Protein AF-A0A8S3JZC7-F1 (afdb_monomer_lite)

pLDDT: mean 71.48, std 10.25, range [45.0, 86.81]

Sequence (154 aa):
MACSKAEDLINQLIEATLKLLDFGLNIIDALRVQKLLTVRNQKIGLISDDACLPECSLRFSLNFDLMMFNKLLRNACLRARATLNELRVCRLRYPNAPLVLEPKTKAKFQKLKKKIQDFDDAVRSDKMLARRDLRDFREISIIFSQLEHDLKLL

Organism: NCBI:txid392030

Foldseek 3Di:
DLQVLLLVLLLVLLVLLVVLLVLLVVLLVLLVVLVVLVVVCVVVVVPDPPDPDPVVVVNVVSVVVNVVSLVVLVVSLVVLVVSLVVSVVSCVVPVPDDNDHDPVSVVSLVVSVVSLVVSVCSLVVDPSDDPVSSVSNVSSVVSNVSVVVVVVVD

Secondary structure (DSSP, 8-state):
-HHHHHHHHHHHHHHHHHHHHHHHHHHHHHHHHHHHHHHHHHHTT---TT---HHHHHHHHHHHHHHHHHHHHHHHHHHHHHHHHHHHHHHHH-TT------HHHHHHHHHHHHHHHHHHHHHHH-TTS-TTHHHHHHHHHHHHHHHHHHHHT-

Radius of gyration: 20.03 Å; chains: 1; bounding box: 47×25×58 Å

Structure (mmCIF, N/CA/C/O backbone):
data_AF-A0A8S3JZC7-F1
#
_entry.id   AF-A0A8S3JZC7-F1
#
loop_
_atom_site.group_PDB
_atom_site.id
_atom_site.type_symbol
_atom_site.label_atom_id
_atom_site.label_alt_id
_atom_site.label_comp_id
_atom_site.label_asym_id
_atom_site.label_entity_id
_atom_site.label_seq_id
_atom_site.pdbx_PDB_ins_code
_atom_site.Cartn_x
_atom_site.Cartn_y
_atom_site.Cartn_z
_atom_site.occupancy
_atom_site.B_iso_or_equiv
_atom_site.auth_seq_id
_atom_site.auth_comp_id
_atom_site.auth_asym_id
_atom_site.auth_atom_id
_atom_site.pdbx_PDB_model_num
ATOM 1 N N . MET A 1 1 ? -9.665 -5.586 26.709 1.00 53.94 1 MET A N 1
ATOM 2 C CA . MET A 1 1 ? -8.705 -6.281 25.816 1.00 53.94 1 MET A CA 1
ATOM 3 C C . MET A 1 1 ? -9.064 -6.220 24.324 1.00 53.94 1 MET A C 1
ATOM 5 O O . MET A 1 1 ? -8.148 -6.256 23.520 1.00 53.94 1 MET A O 1
ATOM 9 N N . ALA A 1 2 ? -10.334 -6.074 23.911 1.00 53.88 2 ALA A N 1
ATOM 10 C CA . ALA A 1 2 ? -10.696 -5.965 22.484 1.00 53.88 2 ALA A CA 1
ATOM 11 C C . ALA A 1 2 ? -10.151 -4.703 21.773 1.00 53.88 2 ALA A C 1
ATOM 13 O O . ALA A 1 2 ? -9.792 -4.773 20.602 1.00 53.88 2 ALA A O 1
ATOM 14 N N . CYS A 1 3 ? -10.050 -3.576 22.491 1.00 57.94 3 CYS A N 1
ATOM 15 C CA . CYS A 1 3 ? -9.577 -2.309 21.923 1.00 57.94 3 CYS A CA 1
ATOM 16 C C . CYS A 1 3 ? -8.079 -2.347 21.558 1.00 57.94 3 CYS A C 1
ATOM 18 O O . CYS A 1 3 ? -7.726 -1.963 20.448 1.00 57.94 3 CYS A O 1
ATOM 20 N N . SER A 1 4 ? -7.219 -2.927 22.415 1.00 68.69 4 SER A N 1
ATOM 21 C CA . SER A 1 4 ? -5.778 -3.026 22.115 1.00 68.69 4 SER A CA 1
ATOM 22 C C . SER A 1 4 ? -5.502 -3.952 20.931 1.00 68.69 4 SER A C 1
ATOM 24 O O . SER A 1 4 ? -4.699 -3.615 20.074 1.00 68.69 4 SER A O 1
ATOM 26 N N . LYS A 1 5 ? -6.232 -5.073 20.806 1.00 76.88 5 LYS A N 1
ATOM 27 C CA . LYS A 1 5 ? -6.074 -5.978 19.656 1.00 76.88 5 LYS A CA 1
ATOM 28 C C . LYS A 1 5 ? -6.427 -5.287 18.333 1.00 76.88 5 LYS A C 1
ATOM 30 O O . LYS A 1 5 ? -5.736 -5.477 17.338 1.00 76.88 5 LYS A O 1
ATOM 35 N N . ALA A 1 6 ? -7.512 -4.515 18.296 1.00 71.50 6 ALA A N 1
ATOM 36 C CA . ALA A 1 6 ? -7.915 -3.808 17.084 1.00 71.50 6 ALA A CA 1
ATOM 37 C C . ALA A 1 6 ? -6.927 -2.685 16.718 1.00 71.50 6 ALA A C 1
ATOM 39 O O . ALA A 1 6 ? -6.603 -2.511 15.544 1.00 71.50 6 ALA A O 1
ATOM 40 N N . GLU A 1 7 ? -6.391 -1.982 17.714 1.00 76.56 7 GLU A N 1
ATOM 41 C CA . GLU A 1 7 ? -5.341 -0.981 17.524 1.00 76.56 7 GLU A CA 1
ATOM 42 C C . GLU A 1 7 ? -4.017 -1.584 17.028 1.00 76.56 7 GLU A C 1
ATOM 44 O O . GLU A 1 7 ? -3.412 -1.059 16.089 1.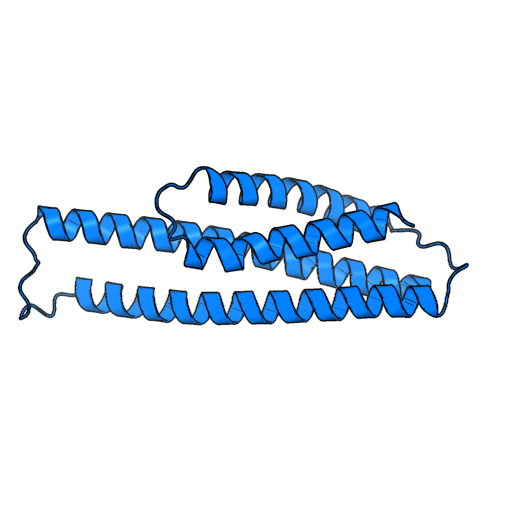00 76.56 7 GLU A O 1
ATOM 49 N N . ASP A 1 8 ? -3.610 -2.732 17.570 1.00 80.31 8 ASP A N 1
ATOM 50 C CA . ASP A 1 8 ? -2.439 -3.478 17.103 1.00 80.31 8 ASP A CA 1
ATOM 51 C C . ASP A 1 8 ? -2.596 -3.907 15.639 1.00 80.31 8 ASP A C 1
ATOM 53 O O . ASP A 1 8 ? -1.681 -3.716 14.834 1.00 80.31 8 ASP A O 1
ATOM 57 N N . LEU A 1 9 ? -3.771 -4.425 15.260 1.00 77.31 9 LEU A N 1
ATOM 58 C CA . LEU A 1 9 ? -4.073 -4.811 13.877 1.00 77.31 9 LEU A CA 1
ATOM 59 C C . LEU A 1 9 ? -4.007 -3.608 12.923 1.00 77.31 9 LEU A C 1
ATOM 61 O O . LEU A 1 9 ? -3.478 -3.725 11.817 1.00 77.31 9 LEU A O 1
ATOM 65 N N . ILE A 1 10 ? -4.488 -2.438 13.350 1.00 80.00 10 ILE A N 1
ATOM 66 C CA . ILE A 1 10 ? -4.418 -1.201 12.558 1.00 80.00 10 ILE A CA 1
ATOM 67 C C . ILE A 1 10 ? -2.976 -0.729 12.409 1.00 80.00 10 ILE A C 1
ATOM 69 O O . ILE A 1 10 ? -2.559 -0.396 11.301 1.00 80.00 10 ILE A O 1
ATOM 73 N N . ASN A 1 11 ? -2.187 -0.738 13.484 1.00 78.31 11 ASN A N 1
ATOM 74 C CA . ASN A 1 11 ? -0.769 -0.388 13.421 1.00 78.31 11 ASN A CA 1
ATOM 75 C C . ASN A 1 11 ? 0.006 -1.328 12.487 1.00 78.31 11 ASN A C 1
ATOM 77 O O . ASN A 1 11 ? 0.761 -0.852 11.637 1.00 78.31 11 ASN A O 1
ATOM 81 N N . GLN A 1 12 ? -0.220 -2.641 12.587 1.00 76.75 12 GLN A N 1
ATOM 82 C CA . GLN A 1 12 ? 0.397 -3.630 11.699 1.00 76.75 12 GLN A CA 1
ATOM 83 C C . GLN A 1 12 ? 0.025 -3.385 10.237 1.00 76.75 12 GLN A C 1
ATOM 85 O O . GLN A 1 12 ? 0.890 -3.426 9.359 1.00 76.75 12 GLN A O 1
ATOM 90 N N . LEU A 1 13 ? -1.245 -3.082 9.965 1.00 78.00 13 LEU A N 1
ATOM 91 C CA . LEU A 1 13 ? -1.710 -2.823 8.611 1.00 78.00 13 LEU A CA 1
ATOM 92 C C . LEU A 1 13 ? -1.159 -1.501 8.057 1.00 78.00 13 LEU A C 1
ATOM 94 O O . LEU A 1 13 ? -0.757 -1.453 6.893 1.00 78.00 13 LEU A O 1
ATOM 98 N N . ILE A 1 14 ? -1.048 -0.454 8.880 1.00 77.69 14 ILE A N 1
ATOM 99 C CA . ILE A 1 14 ? -0.413 0.810 8.485 1.00 77.69 14 ILE A CA 1
ATOM 100 C C . ILE A 1 14 ? 1.061 0.589 8.135 1.00 77.69 14 ILE A C 1
ATOM 102 O O . ILE A 1 14 ? 1.515 1.030 7.080 1.00 77.69 14 ILE A O 1
ATOM 106 N N . GLU A 1 15 ? 1.814 -0.110 8.983 1.00 76.56 15 GLU A N 1
ATOM 107 C CA . GLU A 1 15 ? 3.238 -0.365 8.747 1.00 76.56 15 GLU A CA 1
ATOM 108 C C . GLU A 1 15 ? 3.476 -1.260 7.531 1.00 76.56 15 GLU A C 1
ATOM 110 O O . GLU A 1 15 ? 4.383 -0.995 6.738 1.00 76.56 15 GLU A O 1
ATOM 115 N N . ALA A 1 16 ? 2.643 -2.283 7.343 1.00 74.06 16 ALA A N 1
ATOM 116 C CA . ALA A 1 16 ? 2.690 -3.126 6.157 1.00 74.06 16 ALA A CA 1
ATOM 117 C C . ALA A 1 16 ? 2.405 -2.317 4.885 1.00 74.06 16 ALA A C 1
ATOM 119 O O . ALA A 1 16 ? 3.144 -2.437 3.908 1.00 74.06 16 ALA A O 1
ATOM 120 N N . THR A 1 17 ? 1.390 -1.448 4.908 1.00 73.94 17 THR A N 1
ATOM 121 C CA . THR A 1 17 ? 1.031 -0.613 3.753 1.00 73.94 17 THR A CA 1
ATOM 122 C C . THR A 1 17 ? 2.120 0.421 3.455 1.00 73.94 17 THR A C 1
ATOM 124 O O . THR A 1 17 ? 2.484 0.607 2.300 1.00 73.94 17 THR A O 1
ATOM 127 N N . LEU A 1 18 ? 2.730 1.037 4.474 1.00 74.31 18 LEU A N 1
ATOM 128 C CA . LEU A 1 18 ? 3.860 1.957 4.286 1.00 74.31 18 LEU A CA 1
ATOM 129 C C . LEU A 1 18 ? 5.057 1.276 3.611 1.00 74.31 18 LEU A C 1
ATOM 131 O O . LEU A 1 18 ? 5.610 1.836 2.665 1.00 74.31 18 LEU A O 1
ATOM 135 N N . LYS A 1 19 ? 5.426 0.074 4.073 1.00 72.50 19 LYS A N 1
ATOM 136 C CA . LYS A 1 19 ? 6.504 -0.725 3.470 1.00 72.50 19 LYS A CA 1
ATOM 137 C C . LYS A 1 19 ? 6.171 -1.126 2.034 1.00 72.50 19 LYS A C 1
ATOM 139 O O . LYS A 1 19 ? 7.056 -1.127 1.187 1.00 72.50 19 LYS A O 1
ATOM 144 N N . LEU A 1 20 ? 4.904 -1.439 1.755 1.00 74.50 20 LEU A N 1
ATOM 145 C CA . LEU A 1 20 ? 4.437 -1.755 0.406 1.00 74.50 20 LEU A CA 1
ATOM 146 C C . LEU A 1 20 ? 4.553 -0.571 -0.548 1.00 74.50 20 LEU A C 1
ATOM 148 O O . LEU A 1 20 ? 4.949 -0.765 -1.691 1.00 74.50 20 LEU A O 1
ATOM 152 N N . LEU A 1 21 ? 4.240 0.636 -0.083 1.00 75.19 21 LEU A N 1
ATOM 153 C CA . LEU A 1 21 ? 4.350 1.848 -0.894 1.00 75.19 21 LEU A CA 1
ATOM 154 C C . LEU A 1 21 ? 5.808 2.187 -1.199 1.00 75.19 21 LEU A C 1
ATOM 156 O O . LEU A 1 21 ? 6.128 2.455 -2.351 1.00 75.19 21 LEU A O 1
ATOM 160 N N . ASP A 1 22 ? 6.696 2.116 -0.199 1.00 74.75 22 ASP A N 1
ATOM 161 C CA . ASP A 1 22 ? 8.142 2.292 -0.419 1.00 74.75 22 ASP A CA 1
ATOM 162 C C . ASP A 1 22 ? 8.669 1.299 -1.450 1.00 74.75 22 ASP A C 1
ATOM 164 O O . ASP A 1 22 ? 9.390 1.648 -2.382 1.00 74.75 22 ASP A O 1
ATOM 168 N N . PHE A 1 23 ? 8.265 0.043 -1.298 1.00 74.19 23 PHE A N 1
ATOM 169 C CA . PHE A 1 23 ? 8.658 -1.012 -2.206 1.00 74.19 23 PHE A CA 1
ATOM 170 C C . PHE A 1 23 ? 8.097 -0.807 -3.619 1.00 74.19 23 PHE A C 1
ATOM 172 O O . PHE A 1 23 ? 8.827 -0.962 -4.593 1.00 74.19 23 PHE A O 1
ATOM 179 N N . GLY A 1 24 ? 6.831 -0.403 -3.744 1.00 73.62 24 GLY A N 1
ATOM 180 C CA . GLY A 1 24 ? 6.203 -0.098 -5.026 1.00 73.62 24 GLY A CA 1
ATOM 181 C C . GLY A 1 24 ? 6.896 1.048 -5.765 1.00 73.62 24 GLY A C 1
ATOM 182 O O . GLY A 1 24 ? 7.129 0.930 -6.965 1.00 73.62 24 GLY A O 1
ATOM 183 N N . LEU A 1 25 ? 7.289 2.116 -5.061 1.00 76.69 25 LEU A N 1
ATOM 184 C CA . LEU A 1 25 ? 8.063 3.219 -5.646 1.00 76.69 25 LEU A CA 1
ATOM 185 C C . LEU A 1 25 ? 9.409 2.732 -6.200 1.00 76.69 25 LEU A C 1
ATOM 187 O O . LEU A 1 25 ? 9.746 3.040 -7.341 1.00 76.69 25 LEU A O 1
ATOM 191 N N . ASN A 1 26 ? 10.122 1.886 -5.451 1.00 75.81 26 ASN A N 1
ATOM 192 C CA . ASN A 1 26 ? 11.384 1.304 -5.918 1.00 75.81 26 ASN A CA 1
ATOM 193 C C . ASN A 1 26 ? 11.201 0.437 -7.178 1.00 75.81 26 ASN A C 1
ATOM 195 O O . ASN A 1 26 ? 12.056 0.450 -8.063 1.00 75.81 26 ASN A O 1
ATOM 199 N N . ILE A 1 27 ? 10.088 -0.301 -7.291 1.00 74.56 27 ILE A N 1
ATOM 200 C CA . ILE A 1 27 ? 9.765 -1.068 -8.506 1.00 74.56 27 ILE A CA 1
ATOM 201 C C . ILE A 1 27 ? 9.518 -0.128 -9.690 1.00 74.56 27 ILE A C 1
ATOM 203 O O . ILE A 1 27 ? 9.998 -0.403 -10.789 1.00 74.56 27 ILE A O 1
ATOM 207 N N . ILE A 1 28 ? 8.785 0.973 -9.489 1.00 75.50 28 ILE A N 1
ATOM 208 C CA . ILE A 1 28 ? 8.537 1.969 -10.543 1.00 75.50 28 ILE A CA 1
ATOM 209 C C . ILE A 1 28 ? 9.869 2.522 -11.064 1.00 75.50 28 ILE A C 1
ATOM 211 O O . ILE A 1 28 ? 10.078 2.574 -12.277 1.00 75.50 28 ILE A O 1
ATOM 215 N N . ASP A 1 29 ? 10.805 2.849 -10.173 1.00 74.94 29 ASP A N 1
ATOM 216 C CA . ASP A 1 29 ? 12.130 3.328 -10.570 1.00 74.94 29 ASP A CA 1
ATOM 217 C C . ASP A 1 29 ? 12.956 2.250 -11.288 1.00 74.94 29 ASP A C 1
ATOM 219 O O . ASP A 1 29 ? 13.574 2.531 -12.319 1.00 74.94 29 ASP A O 1
ATOM 223 N N . ALA A 1 30 ? 12.903 0.994 -10.837 1.00 73.50 30 ALA A N 1
ATOM 224 C CA . ALA A 1 30 ? 13.544 -0.122 -11.535 1.00 73.50 30 ALA A CA 1
ATOM 225 C C . ALA A 1 30 ? 12.979 -0.319 -12.958 1.00 73.50 30 ALA A C 1
ATOM 227 O O . ALA A 1 30 ? 13.740 -0.499 -13.913 1.00 73.50 30 ALA A O 1
ATOM 228 N N . LEU A 1 31 ? 11.655 -0.213 -13.127 1.00 70.88 31 LEU A N 1
ATOM 229 C CA . LEU A 1 31 ? 10.986 -0.281 -14.432 1.00 70.88 31 LEU A CA 1
ATOM 230 C C . LEU A 1 31 ? 11.395 0.883 -15.347 1.00 70.88 31 LEU A C 1
ATOM 232 O O . LEU A 1 31 ? 11.624 0.678 -16.544 1.00 70.88 31 LEU A O 1
ATOM 236 N N . ARG A 1 32 ? 11.543 2.099 -14.801 1.00 73.69 32 ARG A N 1
ATOM 237 C CA . ARG A 1 32 ? 12.056 3.260 -15.551 1.00 73.69 32 ARG A CA 1
ATOM 238 C C . ARG A 1 32 ? 13.463 3.009 -16.071 1.00 73.69 32 ARG A C 1
ATOM 240 O O . ARG A 1 32 ? 13.713 3.201 -17.262 1.00 73.69 32 ARG A O 1
ATOM 247 N N . VAL A 1 33 ? 14.364 2.543 -15.205 1.00 73.44 33 VAL A N 1
ATOM 248 C CA . VAL A 1 33 ? 15.750 2.227 -15.576 1.00 73.44 33 VAL A CA 1
ATOM 249 C C . VAL A 1 33 ? 15.784 1.140 -16.649 1.00 73.44 33 VAL A C 1
ATOM 251 O O . VAL A 1 33 ? 16.440 1.322 -17.675 1.00 73.44 33 VAL A O 1
ATOM 254 N N . GLN A 1 34 ? 15.016 0.058 -16.487 1.00 69.06 34 GLN A N 1
ATOM 255 C CA . GLN A 1 34 ? 14.941 -1.022 -17.475 1.00 69.06 34 GLN A CA 1
ATOM 256 C C . GLN A 1 34 ? 14.519 -0.508 -18.860 1.00 69.06 34 GLN A C 1
ATOM 258 O O . GLN A 1 34 ? 15.084 -0.903 -19.887 1.00 69.06 34 GLN A O 1
ATOM 263 N N . LYS A 1 35 ? 13.539 0.397 -18.912 1.00 68.50 35 LYS A N 1
ATOM 264 C CA . LYS A 1 35 ? 13.056 0.952 -20.177 1.00 68.50 35 LYS A CA 1
ATOM 265 C C . LYS A 1 35 ? 14.054 1.923 -20.805 1.00 68.50 35 LYS A C 1
ATOM 267 O O . LYS A 1 35 ? 14.242 1.878 -22.019 1.00 68.50 35 LYS A O 1
ATOM 272 N N . LEU A 1 36 ? 14.736 2.745 -20.004 1.00 71.25 36 LEU A N 1
ATOM 273 C CA . LEU A 1 36 ? 15.815 3.620 -20.478 1.00 71.25 36 LEU A CA 1
ATOM 274 C C . LEU A 1 36 ? 16.975 2.817 -21.072 1.00 71.25 36 LEU A C 1
ATOM 276 O O . LEU A 1 36 ? 17.451 3.153 -22.156 1.00 71.25 36 LEU A O 1
ATOM 280 N N . LEU A 1 37 ? 17.379 1.732 -20.407 1.00 68.56 37 LEU A N 1
ATOM 281 C CA . LEU A 1 37 ? 18.385 0.803 -20.923 1.00 68.56 37 LEU A CA 1
ATOM 282 C C . LEU A 1 37 ? 17.919 0.168 -22.239 1.00 68.56 37 LEU A C 1
ATOM 284 O O . LEU A 1 37 ? 18.656 0.169 -23.217 1.00 68.56 37 LEU A O 1
ATOM 288 N N . THR A 1 38 ? 16.659 -0.269 -22.317 1.00 65.88 38 THR A N 1
ATOM 289 C CA . THR A 1 38 ? 16.097 -0.840 -23.554 1.00 65.88 38 THR A CA 1
ATOM 290 C C . THR A 1 38 ? 16.129 0.162 -24.719 1.00 65.88 38 THR A C 1
ATOM 292 O O . THR A 1 38 ? 16.546 -0.191 -25.819 1.00 65.88 38 THR A O 1
ATOM 295 N N . VAL A 1 39 ? 15.740 1.422 -24.486 1.00 64.44 39 VAL A N 1
ATOM 296 C CA . VAL A 1 39 ? 15.777 2.489 -25.507 1.00 64.44 39 VAL A CA 1
ATOM 297 C C . VAL A 1 39 ? 17.212 2.811 -25.930 1.00 64.44 39 VAL A C 1
ATOM 299 O O . VAL A 1 39 ? 17.476 3.016 -27.115 1.00 64.44 39 VAL A O 1
ATOM 302 N N . ARG A 1 40 ? 18.152 2.859 -24.979 1.00 59.19 40 ARG A N 1
ATOM 303 C CA . ARG A 1 40 ? 19.572 3.096 -25.262 1.00 59.19 40 ARG A CA 1
ATOM 304 C C . ARG A 1 40 ? 20.159 1.974 -26.118 1.00 59.19 40 ARG A C 1
ATOM 306 O O . ARG A 1 40 ? 20.796 2.263 -27.125 1.00 59.19 40 ARG A O 1
ATOM 313 N N . ASN A 1 41 ? 19.870 0.723 -25.782 1.00 59.75 41 ASN A N 1
ATOM 314 C CA . ASN A 1 41 ? 20.381 -0.442 -26.503 1.00 59.75 41 ASN A CA 1
ATOM 315 C C . ASN A 1 41 ? 19.831 -0.524 -27.933 1.00 59.75 41 ASN A C 1
ATOM 317 O O . ASN A 1 41 ? 20.576 -0.836 -28.859 1.00 59.75 41 ASN A O 1
ATOM 321 N N . GLN A 1 42 ? 18.560 -0.153 -28.132 1.00 59.00 42 GLN A N 1
ATOM 322 C CA . GLN A 1 42 ? 17.970 -0.012 -29.468 1.00 59.00 42 GLN A CA 1
ATOM 323 C C . GLN A 1 42 ? 18.658 1.083 -30.296 1.00 59.00 42 GLN A C 1
ATOM 325 O O . GLN A 1 42 ? 18.913 0.883 -31.479 1.00 59.00 42 GLN A O 1
ATOM 330 N N . LYS A 1 43 ? 18.994 2.229 -29.686 1.00 58.59 43 LYS A N 1
ATOM 331 C CA . LYS A 1 43 ? 19.665 3.344 -30.379 1.00 58.59 43 LYS A CA 1
ATOM 332 C C . LYS A 1 43 ? 21.113 3.049 -30.772 1.00 58.59 43 LYS A C 1
ATOM 334 O O . LYS A 1 43 ? 21.582 3.609 -31.753 1.00 58.59 43 LYS A O 1
ATOM 339 N N . ILE A 1 44 ? 21.815 2.212 -30.009 1.00 57.91 44 ILE A N 1
ATOM 340 C CA . ILE A 1 44 ? 23.223 1.862 -30.269 1.00 57.91 44 ILE A CA 1
ATOM 341 C C . ILE A 1 44 ? 23.327 0.658 -31.232 1.00 57.91 44 ILE A C 1
ATOM 343 O O . ILE A 1 44 ? 24.419 0.293 -31.650 1.00 57.91 44 ILE A O 1
ATOM 347 N N . GLY A 1 45 ? 22.205 0.051 -31.644 1.00 51.75 45 GLY A N 1
ATOM 348 C CA . GLY A 1 45 ? 22.219 -1.085 -32.572 1.00 51.75 45 GLY A CA 1
ATOM 349 C C . GLY A 1 45 ? 22.775 -2.375 -31.957 1.00 51.75 45 GLY A C 1
ATOM 350 O O . GLY A 1 45 ? 23.147 -3.284 -32.687 1.00 51.75 45 GLY A O 1
ATOM 351 N N . LEU A 1 46 ? 22.799 -2.486 -30.623 1.00 52.59 46 LEU A N 1
ATOM 352 C CA . LEU A 1 46 ? 23.283 -3.663 -29.879 1.00 52.59 46 LEU A CA 1
ATOM 353 C C . LEU A 1 46 ? 22.269 -4.824 -29.857 1.00 52.59 46 LEU A C 1
ATOM 355 O O . LEU A 1 46 ? 22.305 -5.676 -28.974 1.00 52.59 46 LEU A O 1
ATOM 359 N N . ILE A 1 47 ? 21.346 -4.863 -30.819 1.00 51.50 47 ILE A N 1
ATOM 360 C CA . ILE A 1 47 ? 20.434 -5.990 -31.024 1.00 51.50 47 ILE A CA 1
ATOM 361 C C . ILE A 1 47 ? 21.122 -6.938 -32.011 1.00 51.50 47 ILE A C 1
ATOM 363 O O . ILE A 1 47 ? 20.754 -6.999 -33.180 1.00 51.50 47 ILE A O 1
ATOM 367 N N . SER A 1 48 ? 22.178 -7.618 -31.570 1.00 47.06 48 SER A N 1
ATOM 368 C CA . SER A 1 48 ? 22.624 -8.838 -32.242 1.00 47.06 48 SER A CA 1
ATOM 369 C C . SER A 1 48 ? 22.378 -10.006 -31.294 1.00 47.06 48 SER A C 1
ATOM 371 O O . SER A 1 48 ? 22.709 -9.934 -30.109 1.00 47.06 48 SER A O 1
ATOM 373 N N . ASP A 1 49 ? 21.739 -11.053 -31.812 1.00 49.25 49 ASP A N 1
ATOM 374 C CA . ASP A 1 49 ? 21.280 -12.213 -31.039 1.00 49.25 49 ASP A CA 1
ATOM 375 C C . ASP A 1 49 ? 22.433 -13.057 -30.450 1.00 49.25 49 ASP A C 1
ATOM 377 O O . ASP A 1 49 ? 22.190 -13.916 -29.607 1.00 49.25 49 ASP A O 1
ATOM 381 N N . ASP A 1 50 ? 23.689 -12.764 -30.815 1.00 45.31 50 ASP A N 1
ATOM 382 C CA . ASP A 1 50 ? 24.878 -13.539 -30.427 1.00 45.31 50 ASP A CA 1
ATOM 383 C C . ASP A 1 50 ? 25.810 -12.833 -29.427 1.00 45.31 50 ASP A C 1
ATOM 385 O O . ASP A 1 50 ? 26.795 -13.413 -28.962 1.00 45.31 50 ASP A O 1
ATOM 389 N N . ALA A 1 51 ? 25.528 -11.587 -29.045 1.00 45.00 51 ALA A N 1
ATOM 390 C CA . ALA A 1 51 ? 26.367 -10.864 -28.097 1.00 45.00 51 ALA A CA 1
ATOM 391 C C . ALA A 1 51 ? 25.817 -11.009 -26.671 1.00 45.00 51 ALA A C 1
ATOM 393 O O . ALA A 1 51 ? 24.986 -10.222 -26.212 1.00 45.00 51 ALA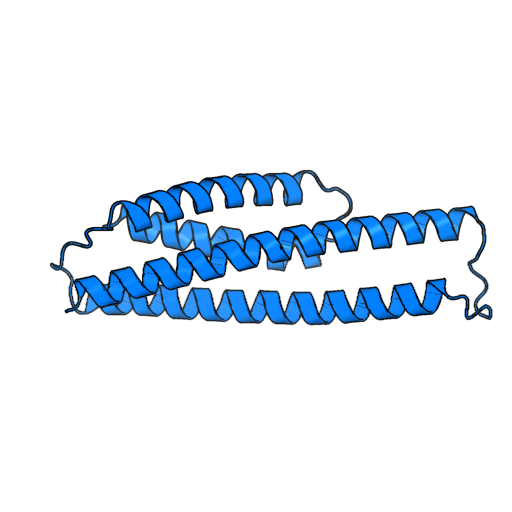 A O 1
ATOM 394 N N . CYS A 1 52 ? 26.330 -11.993 -25.926 1.00 47.91 52 CYS A N 1
ATOM 395 C CA . CYS A 1 52 ? 26.165 -12.082 -24.473 1.00 47.91 52 CYS A CA 1
ATOM 396 C C . CYS A 1 52 ? 26.967 -10.953 -23.788 1.00 47.91 52 CYS A C 1
ATOM 398 O O . CYS A 1 52 ? 27.990 -11.169 -23.143 1.00 47.91 52 CYS A O 1
ATOM 400 N N . LEU A 1 53 ? 26.537 -9.709 -24.008 1.00 49.44 53 LEU A N 1
ATOM 401 C CA . LEU A 1 53 ? 27.070 -8.512 -23.371 1.00 49.44 53 LEU A CA 1
ATOM 402 C C . LEU A 1 53 ? 26.602 -8.453 -21.905 1.00 49.44 53 LEU A C 1
ATOM 404 O O . LEU A 1 53 ? 25.522 -8.962 -21.588 1.00 49.44 53 LEU A O 1
ATOM 408 N N . PRO A 1 54 ? 27.340 -7.767 -21.012 1.00 52.31 54 PRO A N 1
ATOM 409 C CA . PRO A 1 54 ? 26.936 -7.549 -19.615 1.00 52.31 54 PRO A CA 1
ATOM 410 C C . PRO A 1 54 ? 25.536 -6.921 -19.454 1.00 52.31 54 PRO A C 1
ATOM 412 O O . PRO A 1 54 ? 24.912 -7.011 -18.401 1.00 52.31 54 PRO A O 1
ATOM 415 N N . GLU A 1 55 ? 24.995 -6.311 -20.507 1.00 46.22 55 GLU A N 1
ATOM 416 C CA . GLU A 1 55 ? 23.633 -5.776 -20.540 1.00 46.22 55 GLU A CA 1
ATOM 417 C C . GLU A 1 55 ? 22.549 -6.871 -20.583 1.00 46.22 55 GLU A C 1
ATOM 419 O O . GLU A 1 55 ? 21.441 -6.657 -20.085 1.00 46.22 55 GLU A O 1
ATOM 424 N N . CYS A 1 56 ? 22.854 -8.068 -21.102 1.00 46.47 56 CYS A N 1
ATOM 425 C CA . CYS A 1 56 ? 21.944 -9.214 -21.053 1.00 46.47 56 CYS A CA 1
ATOM 426 C C . CYS A 1 56 ? 21.807 -9.755 -19.624 1.00 46.47 56 CYS A C 1
ATOM 428 O O . CYS A 1 56 ? 20.683 -10.002 -19.185 1.00 46.47 56 CYS A O 1
ATOM 430 N N . SER A 1 57 ? 22.901 -9.867 -18.859 1.00 51.56 57 SER A N 1
ATOM 431 C CA . SER A 1 57 ? 22.833 -10.307 -17.455 1.00 51.56 57 SER A CA 1
ATOM 432 C C . SER A 1 57 ? 22.057 -9.313 -16.580 1.00 51.56 57 SER A C 1
ATOM 434 O O . SER A 1 57 ? 21.227 -9.740 -15.778 1.00 51.56 57 SER A O 1
ATOM 436 N N . LEU A 1 58 ? 22.216 -8.004 -16.816 1.00 52.16 58 LEU A N 1
ATOM 437 C CA . LEU A 1 58 ? 21.401 -6.942 -16.205 1.00 52.16 58 LEU A CA 1
ATOM 438 C C . LEU A 1 58 ? 19.909 -7.059 -16.556 1.00 52.16 58 LEU A C 1
ATOM 440 O O . LEU A 1 58 ? 19.049 -6.875 -15.697 1.00 52.16 58 LEU A O 1
ATOM 444 N N . ARG A 1 59 ? 19.570 -7.392 -17.809 1.00 52.62 59 ARG A N 1
ATOM 445 C CA . ARG A 1 59 ? 18.173 -7.554 -18.248 1.00 52.62 59 ARG A CA 1
ATOM 446 C C . ARG A 1 59 ? 17.513 -8.799 -17.644 1.00 52.62 59 ARG A C 1
ATOM 448 O O . ARG A 1 59 ? 16.337 -8.737 -17.277 1.00 52.62 59 ARG A O 1
ATOM 455 N N . PHE A 1 60 ? 18.250 -9.906 -17.528 1.00 51.78 60 PHE A N 1
ATOM 456 C CA . PHE A 1 60 ? 17.778 -11.126 -16.863 1.00 51.78 60 PHE A CA 1
ATOM 457 C C . PHE A 1 60 ? 17.622 -10.932 -15.349 1.00 51.78 60 PHE A C 1
ATOM 459 O O . PHE A 1 60 ? 16.600 -11.360 -14.811 1.00 51.78 60 PHE A O 1
ATOM 466 N N . SER A 1 61 ? 18.555 -10.236 -14.680 1.00 61.03 61 SER A N 1
ATOM 467 C CA . SER A 1 61 ? 18.430 -9.947 -13.243 1.00 61.03 61 SER A CA 1
ATOM 468 C C . SER A 1 61 ? 17.228 -9.044 -12.968 1.00 61.03 61 SER A C 1
ATOM 470 O O . SER A 1 61 ? 16.384 -9.404 -12.158 1.00 61.03 61 SER A O 1
ATOM 472 N N . LEU A 1 62 ? 17.054 -7.959 -13.735 1.00 64.38 62 LEU A N 1
ATOM 473 C CA . LEU A 1 62 ? 15.912 -7.052 -13.583 1.00 64.38 62 LEU A CA 1
ATOM 474 C C . LEU A 1 62 ? 14.570 -7.762 -13.786 1.00 64.38 62 LEU A C 1
ATOM 476 O O . LEU A 1 62 ? 13.645 -7.544 -13.014 1.00 64.38 62 LEU A O 1
ATOM 480 N N . ASN A 1 63 ? 14.439 -8.633 -14.791 1.00 62.56 63 ASN A N 1
ATOM 481 C CA . ASN A 1 63 ? 13.193 -9.379 -15.000 1.00 62.56 63 ASN A CA 1
ATOM 482 C C . ASN A 1 63 ? 12.897 -10.365 -13.862 1.00 62.56 63 ASN A C 1
ATOM 484 O O . ASN A 1 63 ? 11.742 -10.496 -13.449 1.00 62.56 63 ASN A O 1
ATOM 488 N N . PHE A 1 64 ? 13.922 -11.058 -13.362 1.00 65.19 64 PHE A N 1
ATOM 489 C CA . PHE A 1 64 ? 13.784 -11.966 -12.227 1.00 65.19 64 PHE A CA 1
ATOM 490 C C . PHE A 1 64 ? 13.405 -11.207 -10.949 1.00 65.19 64 PHE A C 1
ATOM 492 O O . PHE A 1 64 ? 12.451 -11.591 -10.268 1.00 65.19 64 PHE A O 1
ATOM 499 N N . ASP A 1 65 ? 14.088 -10.095 -10.680 1.00 64.50 65 ASP A N 1
ATOM 500 C CA . ASP A 1 65 ? 13.836 -9.224 -9.537 1.00 64.50 65 ASP A CA 1
ATOM 501 C C . ASP A 1 65 ? 12.413 -8.666 -9.596 1.00 64.50 65 ASP A C 1
ATOM 503 O O . ASP A 1 65 ? 11.659 -8.816 -8.640 1.00 64.50 65 ASP A O 1
ATOM 507 N N . LEU A 1 66 ? 11.973 -8.149 -10.749 1.00 67.44 66 LEU A N 1
ATOM 508 C CA . LEU A 1 66 ? 10.601 -7.670 -10.955 1.00 67.44 66 LEU A CA 1
ATOM 509 C C . LEU A 1 66 ? 9.550 -8.768 -10.739 1.00 67.44 66 LEU A C 1
ATOM 511 O O . LEU A 1 66 ? 8.511 -8.519 -10.123 1.00 67.44 66 LEU A O 1
ATOM 515 N N . MET A 1 67 ? 9.803 -9.995 -11.201 1.00 69.75 67 MET A N 1
ATOM 516 C CA . MET A 1 67 ? 8.896 -11.124 -10.971 1.00 69.75 67 MET A CA 1
ATOM 517 C C . MET A 1 67 ? 8.810 -11.483 -9.480 1.00 69.75 67 MET A C 1
ATOM 519 O O . MET A 1 67 ? 7.712 -11.684 -8.947 1.00 69.75 67 MET A O 1
ATOM 523 N N . MET A 1 68 ? 9.952 -11.539 -8.791 1.00 68.31 68 MET A N 1
ATOM 524 C CA . MET A 1 68 ? 10.013 -11.758 -7.346 1.00 68.31 68 MET A CA 1
ATOM 525 C C . MET A 1 68 ? 9.318 -10.632 -6.579 1.00 68.31 68 MET A C 1
ATOM 527 O O . MET A 1 68 ? 8.571 -10.896 -5.633 1.00 68.31 68 MET A O 1
ATOM 531 N N . PHE A 1 69 ? 9.484 -9.390 -7.021 1.00 70.25 69 PHE A N 1
ATOM 532 C CA . PHE A 1 69 ? 8.860 -8.223 -6.421 1.00 70.25 69 PHE A CA 1
ATOM 533 C C . PHE A 1 69 ? 7.340 -8.230 -6.585 1.00 70.25 69 PHE A C 1
ATOM 535 O O . PHE A 1 69 ? 6.633 -8.058 -5.593 1.00 70.25 69 PHE A O 1
ATOM 542 N N . ASN A 1 70 ? 6.817 -8.557 -7.769 1.00 68.44 70 ASN A N 1
ATOM 543 C CA . ASN A 1 70 ? 5.375 -8.726 -7.975 1.00 68.44 70 ASN A CA 1
ATOM 544 C C . ASN A 1 70 ? 4.792 -9.839 -7.084 1.00 68.44 70 ASN A C 1
ATOM 546 O O . ASN A 1 70 ? 3.713 -9.688 -6.505 1.00 68.44 70 ASN A O 1
ATOM 550 N N . LYS A 1 71 ? 5.523 -10.945 -6.887 1.00 72.12 71 LYS A N 1
ATOM 551 C CA . LYS A 1 71 ? 5.107 -12.016 -5.963 1.00 72.12 71 LYS A CA 1
ATOM 552 C C . LYS A 1 71 ? 5.060 -11.536 -4.507 1.00 72.12 71 LYS A C 1
ATOM 554 O O . LYS A 1 71 ? 4.104 -11.841 -3.790 1.00 72.12 71 LYS A O 1
ATOM 559 N N . LEU A 1 72 ? 6.065 -10.778 -4.065 1.00 69.00 72 LEU A N 1
ATOM 560 C CA . LEU A 1 72 ? 6.109 -10.199 -2.718 1.00 69.00 72 LEU A CA 1
ATOM 561 C C . LEU A 1 72 ? 4.982 -9.182 -2.496 1.00 69.00 72 LEU A C 1
ATOM 563 O O . LEU A 1 72 ? 4.314 -9.236 -1.460 1.00 69.00 72 LEU A O 1
ATOM 567 N N . LEU A 1 73 ? 4.729 -8.326 -3.489 1.00 69.44 73 LEU A N 1
ATOM 568 C CA . LEU A 1 73 ? 3.647 -7.343 -3.502 1.00 69.44 73 LEU A CA 1
ATOM 569 C C . LEU A 1 73 ? 2.286 -8.024 -3.326 1.00 69.44 73 LEU A C 1
ATOM 571 O O . LEU A 1 73 ? 1.515 -7.676 -2.430 1.00 69.44 73 LEU A O 1
ATOM 575 N N . ARG A 1 74 ? 2.028 -9.071 -4.116 1.00 72.00 74 ARG A N 1
ATOM 576 C CA . ARG A 1 74 ? 0.786 -9.846 -4.050 1.00 72.00 74 ARG A CA 1
ATOM 577 C C . ARG A 1 74 ? 0.597 -10.528 -2.696 1.00 72.00 74 ARG A C 1
ATOM 579 O O . ARG A 1 74 ? -0.485 -10.449 -2.118 1.00 72.00 74 ARG A O 1
ATOM 586 N N . ASN A 1 75 ? 1.643 -11.149 -2.150 1.00 71.31 75 ASN A N 1
ATOM 587 C CA . A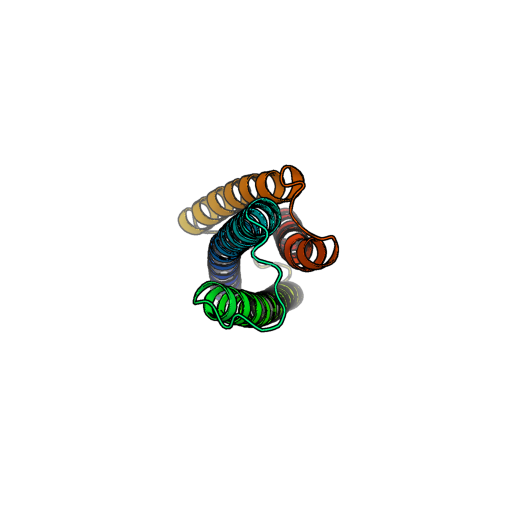SN A 1 75 ? 1.589 -11.781 -0.826 1.00 71.31 75 ASN A CA 1
ATOM 588 C C . ASN A 1 75 ? 1.308 -10.770 0.289 1.00 71.31 75 ASN A C 1
ATOM 590 O O . ASN A 1 75 ? 0.579 -11.058 1.238 1.00 71.31 75 ASN A O 1
ATOM 594 N N . ALA A 1 76 ? 1.880 -9.576 0.189 1.00 68.44 76 ALA A N 1
ATOM 595 C CA . ALA A 1 76 ? 1.643 -8.523 1.157 1.00 68.44 76 ALA A CA 1
ATOM 596 C C . ALA A 1 76 ? 0.219 -7.945 1.047 1.00 68.44 76 ALA A C 1
ATOM 598 O O . ALA A 1 76 ? -0.412 -7.743 2.083 1.00 68.44 76 ALA A O 1
ATOM 599 N N . CYS A 1 77 ? -0.331 -7.803 -0.165 1.00 72.88 77 CYS A N 1
ATOM 600 C CA . CYS A 1 77 ? -1.742 -7.453 -0.366 1.00 72.88 77 CYS A CA 1
ATOM 601 C C . CYS A 1 77 ? -2.686 -8.505 0.240 1.00 72.88 77 CYS A C 1
ATOM 603 O O . CYS A 1 77 ? -3.653 -8.159 0.918 1.00 72.88 77 CYS A O 1
ATOM 605 N N . LEU A 1 78 ? -2.383 -9.799 0.066 1.00 77.50 78 LEU A N 1
ATOM 606 C CA . LEU A 1 78 ? -3.152 -10.888 0.680 1.00 77.50 78 LEU A CA 1
ATOM 607 C C . LEU A 1 78 ? -3.128 -10.820 2.213 1.00 77.50 78 LEU A C 1
ATOM 609 O O . LEU A 1 78 ? -4.175 -10.958 2.844 1.00 77.50 78 LEU A O 1
ATOM 613 N N . ARG A 1 79 ? -1.959 -10.560 2.815 1.00 74.75 79 ARG A N 1
ATOM 614 C CA . ARG A 1 79 ? -1.839 -10.375 4.272 1.00 74.75 79 ARG A CA 1
ATOM 615 C C . ARG A 1 79 ? -2.638 -9.172 4.759 1.00 74.75 79 ARG A C 1
ATOM 617 O O . ARG A 1 79 ? -3.394 -9.309 5.712 1.00 74.75 79 ARG A O 1
ATOM 624 N N . ALA A 1 80 ? -2.534 -8.031 4.079 1.00 72.94 80 ALA A N 1
ATOM 625 C CA . ALA A 1 80 ? -3.285 -6.836 4.449 1.00 72.94 80 ALA A CA 1
ATOM 626 C C . ALA A 1 80 ? -4.806 -7.068 4.370 1.00 72.94 80 ALA A C 1
ATOM 628 O O . ALA A 1 80 ? -5.527 -6.702 5.295 1.00 72.94 80 ALA A O 1
ATOM 629 N N . ARG A 1 81 ? -5.299 -7.766 3.336 1.00 80.38 81 ARG A N 1
ATOM 630 C CA . ARG A 1 81 ? -6.711 -8.185 3.257 1.00 80.38 81 ARG A CA 1
ATOM 631 C C . ARG A 1 81 ? -7.121 -9.091 4.421 1.00 80.38 81 ARG A C 1
ATOM 633 O O . ARG A 1 81 ? -8.203 -8.910 4.975 1.00 80.38 81 ARG A O 1
ATOM 640 N N . ALA A 1 82 ? -6.281 -10.054 4.800 1.00 80.75 82 ALA A N 1
ATOM 641 C CA . ALA A 1 82 ? -6.562 -10.941 5.929 1.00 80.75 82 ALA A CA 1
ATOM 642 C C . ALA A 1 82 ? -6.663 -10.162 7.252 1.00 80.75 82 ALA A C 1
ATOM 644 O O . ALA A 1 82 ? -7.634 -10.332 7.985 1.00 80.75 82 ALA A O 1
ATOM 645 N N . THR A 1 83 ? -5.723 -9.250 7.513 1.00 79.62 83 THR A N 1
ATOM 646 C CA . THR A 1 83 ? -5.733 -8.375 8.696 1.00 79.62 83 THR A CA 1
ATOM 647 C C . THR A 1 83 ? -6.959 -7.455 8.719 1.00 79.62 83 THR A C 1
ATOM 649 O O . THR A 1 83 ? -7.580 -7.282 9.765 1.00 79.62 83 THR A O 1
ATOM 652 N N . LEU A 1 84 ? -7.363 -6.911 7.567 1.00 80.56 84 LEU A N 1
ATOM 653 C CA . LEU A 1 84 ? -8.564 -6.078 7.441 1.00 80.56 84 LEU A CA 1
ATOM 654 C C .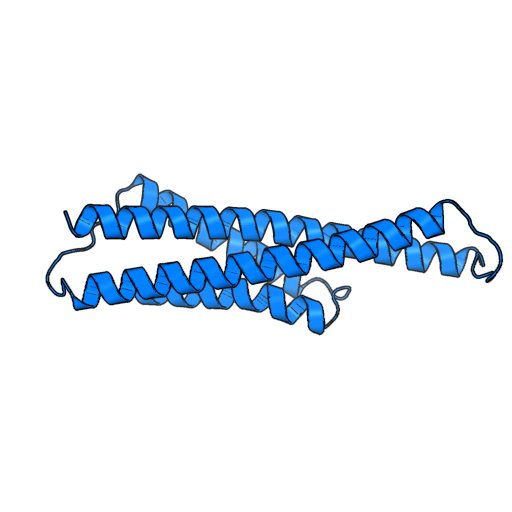 LEU A 1 84 ? -9.842 -6.883 7.740 1.00 80.56 84 LEU A C 1
ATOM 656 O O . LEU A 1 84 ? -10.727 -6.419 8.458 1.00 80.56 84 LEU A O 1
ATOM 660 N N . ASN A 1 85 ? -9.916 -8.131 7.273 1.00 83.19 85 ASN A N 1
ATOM 661 C CA . ASN A 1 85 ? -11.010 -9.034 7.630 1.00 83.19 85 ASN A CA 1
ATOM 662 C C . ASN A 1 85 ? -11.011 -9.381 9.125 1.00 83.19 85 ASN A C 1
ATOM 664 O O . ASN A 1 85 ? -12.076 -9.412 9.739 1.00 83.19 85 ASN A O 1
ATOM 668 N N . GLU A 1 86 ? -9.844 -9.604 9.731 1.00 82.12 86 GLU A N 1
ATOM 669 C CA . GLU A 1 86 ? -9.750 -9.857 11.171 1.00 82.12 86 GLU A CA 1
ATOM 670 C C . GLU A 1 86 ? -10.226 -8.649 11.989 1.00 82.12 86 GLU A C 1
ATOM 672 O O . GLU A 1 86 ? -10.966 -8.821 12.958 1.00 82.12 86 GLU A O 1
ATOM 677 N N . LEU A 1 87 ? -9.894 -7.428 11.559 1.00 79.38 87 LEU A N 1
ATOM 678 C CA . LEU A 1 87 ? -10.408 -6.196 12.158 1.00 79.38 87 LEU A CA 1
ATOM 679 C C . LEU A 1 87 ? -11.944 -6.153 12.122 1.00 79.38 87 LEU A C 1
ATOM 681 O O . LEU A 1 87 ? -12.590 -5.892 13.140 1.00 79.38 87 LEU A O 1
ATOM 685 N N . ARG A 1 88 ? -12.542 -6.461 10.965 1.00 82.00 88 ARG A N 1
ATOM 686 C CA . ARG A 1 88 ? -14.003 -6.515 10.790 1.00 82.00 88 ARG A CA 1
ATOM 687 C C . ARG A 1 88 ? -14.652 -7.573 11.681 1.00 82.00 88 ARG A C 1
ATOM 689 O O . ARG A 1 88 ? -15.675 -7.304 12.305 1.00 82.00 88 ARG A O 1
ATOM 696 N N . VAL A 1 89 ? -14.047 -8.755 11.799 1.00 83.88 89 VAL A N 1
ATOM 697 C CA . VAL A 1 89 ? -14.526 -9.817 12.701 1.00 83.88 89 VAL A CA 1
ATOM 698 C C . VAL A 1 89 ? -14.423 -9.389 14.165 1.00 83.88 89 VAL A C 1
ATOM 700 O O . VAL A 1 89 ? -15.363 -9.608 14.929 1.00 83.88 89 VAL A O 1
ATOM 703 N N . CYS A 1 90 ? -13.320 -8.750 14.567 1.00 77.19 90 CYS A N 1
ATOM 704 C CA . CYS A 1 90 ? -13.177 -8.181 15.906 1.00 77.19 90 CYS A CA 1
ATOM 705 C C . CYS A 1 90 ? -14.308 -7.187 16.206 1.00 77.19 90 CYS A C 1
ATOM 707 O O . CYS A 1 90 ? -14.893 -7.256 17.284 1.00 77.19 90 CYS A O 1
ATOM 709 N N . ARG A 1 91 ? -14.691 -6.335 15.246 1.00 73.94 91 ARG A N 1
ATOM 710 C CA . ARG A 1 91 ? -15.843 -5.433 15.403 1.00 73.94 91 ARG A CA 1
ATOM 711 C C . ARG A 1 91 ? -17.168 -6.170 15.569 1.00 73.94 91 ARG A C 1
ATOM 713 O O . ARG A 1 91 ? -17.928 -5.826 16.465 1.00 73.94 91 ARG A O 1
ATOM 720 N N . LEU A 1 92 ? -17.443 -7.182 14.744 1.00 80.38 92 LEU A N 1
ATOM 721 C CA . LEU A 1 92 ? -18.681 -7.968 14.853 1.00 80.38 92 LEU A CA 1
ATOM 722 C C . LEU A 1 92 ? -18.821 -8.632 16.228 1.00 80.38 92 LEU A C 1
ATOM 724 O O . LEU A 1 92 ? -19.925 -8.752 16.749 1.00 80.38 92 LEU A O 1
ATOM 728 N N . ARG A 1 93 ? -17.699 -9.040 16.830 1.00 79.81 93 ARG A N 1
ATOM 729 C CA . ARG A 1 93 ? -17.672 -9.620 18.179 1.00 79.81 93 ARG A CA 1
ATOM 730 C C . ARG A 1 93 ? -17.845 -8.581 19.290 1.00 79.81 93 ARG A C 1
ATOM 732 O O . ARG A 1 93 ? -18.281 -8.944 20.377 1.00 79.81 93 ARG A O 1
ATOM 739 N N . TYR A 1 94 ? -17.508 -7.318 19.032 1.00 74.88 94 TYR A N 1
ATOM 740 C CA . TYR A 1 94 ? -17.533 -6.235 20.017 1.00 74.88 94 TYR A CA 1
ATOM 741 C C . TYR A 1 94 ? -18.144 -4.948 19.426 1.00 74.88 94 TYR A C 1
ATOM 743 O O . TYR A 1 94 ? -17.441 -3.947 19.286 1.00 74.88 94 TYR A O 1
ATOM 751 N N . PRO A 1 95 ? -19.449 -4.938 19.093 1.00 72.44 95 PRO A N 1
ATOM 752 C CA . PRO A 1 95 ? -20.081 -3.833 18.362 1.00 72.44 95 PRO A CA 1
ATOM 753 C C . PRO A 1 95 ? -20.110 -2.511 19.142 1.00 72.44 95 PRO A C 1
ATOM 755 O O . PRO A 1 95 ? -20.088 -1.446 18.534 1.00 72.44 95 PRO A O 1
ATOM 758 N N . ASN A 1 96 ? -20.111 -2.578 20.476 1.00 73.06 96 ASN A N 1
ATOM 759 C CA . ASN A 1 96 ? -20.196 -1.410 21.360 1.00 73.06 96 ASN A CA 1
ATOM 760 C C . ASN A 1 96 ? -18.832 -0.968 21.916 1.00 73.06 96 ASN A C 1
ATOM 762 O O . ASN A 1 96 ? -18.781 -0.078 22.761 1.00 73.06 96 ASN A O 1
ATOM 766 N N . ALA A 1 97 ? -17.728 -1.610 21.516 1.00 69.56 97 ALA A N 1
ATOM 767 C CA . ALA A 1 97 ? -16.402 -1.206 21.969 1.00 69.56 97 ALA A CA 1
ATOM 768 C C . ALA A 1 97 ? -15.948 0.032 21.173 1.00 69.56 97 ALA A C 1
ATOM 770 O O . ALA A 1 97 ? -15.772 -0.082 19.958 1.00 69.56 97 ALA A O 1
ATOM 771 N N . PRO A 1 98 ? -15.739 1.198 21.815 1.00 64.62 98 PRO A N 1
ATOM 772 C CA . PRO A 1 98 ? -15.269 2.383 21.111 1.00 64.62 98 PRO A CA 1
ATOM 773 C C . PRO A 1 98 ? -13.842 2.137 20.627 1.00 64.62 98 PRO A C 1
ATOM 775 O O . PRO A 1 98 ? -12.955 1.858 21.438 1.00 64.62 98 PRO A O 1
ATOM 778 N N . LEU A 1 99 ? -13.608 2.239 19.316 1.00 70.62 99 LEU A N 1
ATOM 779 C CA . LEU A 1 99 ? -12.250 2.192 18.795 1.00 70.62 99 LEU A CA 1
ATOM 780 C C . LEU A 1 99 ? -11.619 3.579 18.912 1.00 70.62 99 LEU A C 1
ATOM 782 O O . LEU A 1 99 ? -11.810 4.451 18.066 1.00 70.62 99 LEU A O 1
ATOM 786 N N . VAL A 1 100 ? -10.843 3.779 19.969 1.00 72.00 100 VAL A N 1
ATOM 787 C CA . VAL A 1 100 ? -10.088 5.014 20.160 1.00 72.00 100 VAL A CA 1
ATOM 788 C C . VAL A 1 100 ? -8.671 4.783 19.666 1.00 72.00 100 VAL A C 1
ATOM 790 O O . VAL A 1 100 ? -7.901 4.091 20.313 1.00 72.00 100 VAL A O 1
ATOM 793 N N . LEU A 1 101 ? -8.332 5.370 18.518 1.00 73.88 101 LEU A N 1
ATOM 794 C CA . LEU A 1 101 ? -6.953 5.365 18.034 1.00 73.88 101 LEU A CA 1
ATOM 795 C C . LEU A 1 101 ? -6.089 6.294 18.883 1.00 73.88 101 LEU A C 1
ATOM 797 O O . LEU A 1 101 ? -6.411 7.483 19.031 1.00 73.88 101 LEU A O 1
ATOM 801 N N . GLU A 1 102 ? -4.947 5.793 19.334 1.00 82.62 102 GLU A N 1
ATOM 802 C CA . GLU A 1 102 ? -3.915 6.595 19.962 1.00 82.62 102 GLU A CA 1
ATOM 803 C C . GLU A 1 102 ? -3.441 7.722 19.024 1.00 82.62 102 GLU A C 1
ATOM 805 O O . GLU A 1 102 ? -3.376 7.558 17.795 1.00 82.62 102 GLU A O 1
ATOM 810 N N . PRO A 1 103 ? -3.027 8.880 19.576 1.00 82.88 103 PRO A N 1
ATOM 811 C CA . PRO A 1 103 ? -2.507 9.999 18.788 1.00 82.88 103 PRO A CA 1
ATOM 812 C C . PRO A 1 103 ? -1.363 9.599 17.845 1.00 82.88 103 PRO A C 1
ATOM 814 O O . PRO A 1 103 ? -1.288 10.078 16.711 1.00 82.88 103 PRO A O 1
ATOM 817 N N . LYS A 1 104 ? -0.496 8.676 18.283 1.00 83.50 104 LYS A N 1
ATOM 818 C CA . LYS A 1 104 ? 0.612 8.148 17.474 1.00 83.50 104 LYS A CA 1
ATOM 819 C C . LYS A 1 104 ? 0.105 7.379 16.254 1.00 83.50 104 LYS A C 1
ATOM 821 O O . LYS A 1 104 ? 0.604 7.591 15.148 1.00 83.50 104 LYS A O 1
ATOM 826 N N . THR A 1 105 ? -0.904 6.531 16.428 1.00 80.62 105 THR A N 1
ATOM 827 C CA . THR A 1 105 ? -1.505 5.750 15.340 1.00 80.62 105 THR A CA 1
ATOM 828 C C . THR A 1 105 ? -2.266 6.643 14.367 1.00 80.62 105 THR A C 1
ATOM 830 O O . THR A 1 105 ? -2.110 6.489 13.154 1.00 80.62 105 THR A O 1
ATOM 833 N N . LYS A 1 106 ? -2.973 7.670 14.859 1.00 82.06 106 LYS A N 1
ATOM 834 C CA . LYS A 1 106 ? -3.581 8.706 14.003 1.00 82.06 106 LYS A CA 1
ATOM 835 C C . LYS A 1 106 ? -2.540 9.438 13.148 1.00 82.06 106 LYS A C 1
ATOM 837 O O . LYS A 1 106 ? -2.756 9.627 11.951 1.00 82.06 106 LYS A O 1
ATOM 842 N N . ALA A 1 107 ? -1.396 9.810 13.725 1.00 83.38 107 ALA A N 1
ATOM 843 C CA . ALA A 1 107 ? -0.311 10.454 12.984 1.00 83.38 107 ALA A CA 1
ATOM 844 C C . ALA A 1 107 ? 0.293 9.527 11.911 1.00 83.38 107 ALA A C 1
ATOM 846 O O . ALA A 1 107 ? 0.510 9.955 10.773 1.00 83.38 107 ALA A O 1
ATOM 847 N N . LYS A 1 108 ? 0.507 8.240 12.232 1.00 82.50 108 LYS A N 1
ATOM 848 C CA . LYS A 1 108 ? 0.944 7.235 11.246 1.00 82.50 108 LYS A CA 1
ATOM 849 C C . LYS A 1 108 ? -0.070 7.087 10.105 1.00 82.50 108 LYS A C 1
ATOM 851 O O . LYS A 1 108 ? 0.332 7.019 8.945 1.00 82.50 108 LYS A O 1
ATOM 856 N N . PHE A 1 109 ? -1.365 7.095 10.415 1.00 83.12 109 PHE A N 1
ATOM 857 C CA . PHE A 1 109 ? -2.437 6.999 9.425 1.00 83.12 109 PHE A CA 1
ATOM 858 C C . PHE A 1 109 ? -2.486 8.213 8.480 1.00 83.12 109 PHE A C 1
ATOM 860 O O . PHE A 1 109 ? -2.566 8.049 7.265 1.00 83.12 109 PHE A O 1
ATOM 867 N N . GLN A 1 110 ? -2.345 9.433 9.009 1.00 84.19 110 GLN A N 1
ATOM 868 C CA . GLN A 1 110 ? -2.227 10.662 8.205 1.00 84.19 110 GLN A CA 1
ATOM 869 C C . GLN A 1 110 ? -1.015 10.613 7.259 1.00 84.19 110 GLN A C 1
ATOM 871 O O . GLN A 1 110 ? -1.125 10.931 6.073 1.00 84.19 110 GLN A O 1
ATOM 876 N N . LYS A 1 111 ? 0.140 10.150 7.758 1.00 85.25 111 LYS A N 1
ATOM 877 C CA . LYS A 1 111 ? 1.347 9.965 6.938 1.00 85.25 111 LYS A CA 1
ATOM 878 C C . LYS A 1 111 ? 1.127 8.935 5.828 1.00 85.25 111 LYS A C 1
ATOM 880 O O . LYS A 1 111 ? 1.553 9.165 4.698 1.00 85.25 111 LYS A O 1
ATOM 885 N N . LEU A 1 112 ? 0.456 7.826 6.140 1.00 82.81 112 LEU A N 1
ATOM 886 C CA . LEU A 1 112 ? 0.096 6.804 5.160 1.00 82.81 112 LEU A CA 1
ATOM 887 C C . LEU A 1 112 ? -0.810 7.375 4.063 1.00 82.81 112 LEU A C 1
ATOM 889 O O . LEU A 1 112 ? -0.524 7.169 2.889 1.00 82.81 112 LEU A O 1
ATOM 893 N N . LYS A 1 113 ? -1.833 8.153 4.432 1.00 84.62 113 LYS A N 1
ATOM 894 C CA . LYS A 1 113 ? -2.739 8.802 3.476 1.00 84.62 113 LYS A CA 1
ATOM 895 C C . LYS A 1 113 ? -1.989 9.668 2.466 1.00 84.62 113 LYS A C 1
ATOM 897 O O . LYS A 1 113 ? -2.205 9.531 1.266 1.00 84.62 113 LYS A O 1
ATOM 902 N N . LYS A 1 114 ? -1.072 10.515 2.944 1.00 86.81 114 LYS A N 1
ATOM 903 C CA . LYS A 1 114 ? -0.234 11.343 2.065 1.00 86.81 114 LYS A CA 1
ATOM 904 C C . LYS A 1 114 ? 0.612 10.483 1.124 1.00 86.81 114 LYS A C 1
ATOM 906 O O . LYS A 1 114 ? 0.628 10.718 -0.074 1.00 86.81 114 LYS A O 1
ATOM 911 N N . LYS A 1 115 ? 1.255 9.444 1.656 1.00 83.69 115 LYS A N 1
ATOM 912 C CA . LYS A 1 115 ? 2.137 8.569 0.875 1.00 83.69 115 LYS A CA 1
ATOM 913 C C . LYS A 1 115 ? 1.402 7.788 -0.215 1.00 83.69 115 LYS A C 1
ATOM 915 O O . LYS A 1 115 ? 1.981 7.494 -1.251 1.00 83.69 115 LYS A O 1
ATOM 920 N N . ILE A 1 116 ? 0.137 7.451 0.018 1.00 83.75 116 ILE A N 1
ATOM 921 C CA . ILE A 1 116 ? -0.716 6.805 -0.985 1.00 83.75 116 ILE A CA 1
ATOM 922 C C . ILE A 1 116 ? -1.089 7.773 -2.088 1.00 83.75 116 ILE A C 1
ATOM 924 O O . ILE A 1 116 ? -1.058 7.383 -3.247 1.00 83.75 116 ILE A O 1
ATOM 928 N N . GLN A 1 117 ? -1.381 9.026 -1.742 1.00 85.12 117 GLN A N 1
ATOM 929 C CA . GLN A 1 117 ? -1.598 10.068 -2.737 1.00 85.12 117 GLN A CA 1
ATOM 930 C C . GLN A 1 117 ? -0.353 10.236 -3.621 1.00 85.12 117 GLN A C 1
ATOM 932 O O . GLN A 1 117 ? -0.455 10.136 -4.840 1.00 85.12 117 GLN A O 1
ATOM 937 N N . ASP A 1 118 ? 0.824 10.378 -2.999 1.00 84.38 118 ASP A N 1
ATOM 938 C CA . ASP A 1 118 ? 2.105 10.501 -3.707 1.00 84.38 118 ASP A CA 1
ATOM 939 C C . ASP A 1 118 ? 2.363 9.282 -4.620 1.00 84.38 118 ASP A C 1
ATOM 941 O O . ASP A 1 118 ? 2.829 9.416 -5.753 1.00 84.38 118 ASP A O 1
ATOM 945 N N . PHE A 1 119 ? 2.028 8.079 -4.142 1.00 82.88 119 PHE A N 1
ATOM 946 C CA . PHE A 1 119 ? 2.154 6.836 -4.899 1.00 82.88 119 PHE A CA 1
ATOM 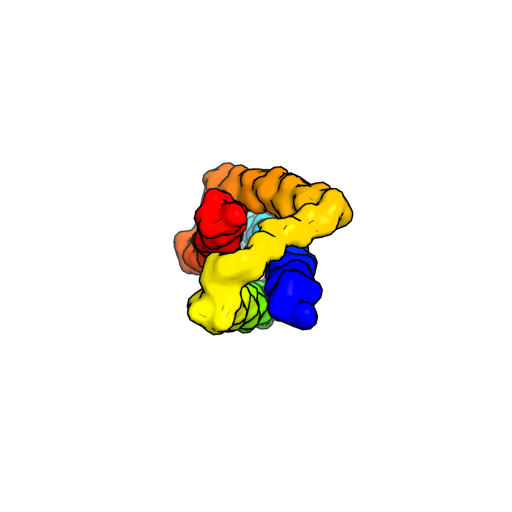947 C C . PHE A 1 119 ? 1.183 6.759 -6.083 1.00 82.88 119 PHE A C 1
ATOM 949 O O . PHE A 1 119 ? 1.601 6.449 -7.197 1.00 82.88 119 PHE A O 1
ATOM 956 N N . ASP A 1 120 ? -0.098 7.062 -5.873 1.00 82.38 120 ASP A N 1
ATOM 957 C CA . ASP A 1 120 ? -1.111 7.068 -6.929 1.00 82.38 120 ASP A CA 1
ATOM 958 C C . ASP A 1 120 ? -0.758 8.083 -8.025 1.00 82.38 120 ASP A C 1
ATOM 960 O O . ASP A 1 120 ? -0.916 7.790 -9.214 1.00 82.38 120 ASP A O 1
ATOM 964 N N . ASP A 1 121 ? -0.233 9.249 -7.646 1.00 83.44 121 ASP A N 1
ATOM 965 C CA . ASP A 1 121 ? 0.216 10.279 -8.581 1.00 83.44 121 ASP A CA 1
ATOM 966 C C . ASP A 1 121 ? 1.453 9.819 -9.372 1.00 83.44 121 ASP A C 1
ATOM 968 O O . ASP A 1 121 ? 1.505 9.987 -10.598 1.00 83.44 121 ASP A O 1
ATOM 972 N N . ALA A 1 122 ? 2.413 9.155 -8.718 1.00 79.50 122 ALA A N 1
ATOM 973 C CA . ALA A 1 122 ? 3.567 8.546 -9.384 1.00 79.50 122 ALA A CA 1
ATOM 974 C C . ALA A 1 122 ? 3.144 7.455 -10.383 1.00 79.50 122 ALA A C 1
ATOM 976 O O . ALA A 1 122 ? 3.629 7.426 -11.512 1.00 79.50 122 ALA A O 1
ATOM 977 N N . VAL A 1 123 ? 2.193 6.598 -10.007 1.00 78.44 123 VAL A N 1
ATOM 978 C CA . VAL A 1 123 ? 1.671 5.528 -10.869 1.00 78.44 123 VAL A CA 1
ATOM 979 C C . VAL A 1 123 ? 0.878 6.089 -12.057 1.00 78.44 123 VAL A C 1
ATOM 981 O O . VAL A 1 123 ? 0.988 5.572 -13.168 1.00 78.44 123 VAL A O 1
ATOM 984 N N . ARG A 1 124 ? 0.069 7.140 -11.859 1.00 77.06 124 ARG A N 1
ATOM 985 C CA . ARG A 1 124 ? -0.758 7.749 -12.922 1.00 77.06 124 ARG A CA 1
ATOM 986 C C . ARG A 1 124 ? 0.045 8.577 -13.917 1.00 77.06 124 ARG A C 1
ATOM 988 O O . ARG A 1 124 ? -0.286 8.586 -15.101 1.00 77.06 124 ARG A O 1
ATOM 995 N N . SER A 1 125 ? 1.049 9.305 -13.438 1.00 76.62 125 SER A N 1
ATOM 996 C CA . SER A 1 125 ? 1.883 10.171 -14.280 1.00 76.62 125 SER A CA 1
ATOM 997 C C . SER A 1 125 ? 2.858 9.380 -15.155 1.00 76.62 125 SER A C 1
ATOM 999 O O . SER A 1 125 ? 3.309 9.877 -16.192 1.00 76.62 125 SER A O 1
ATOM 1001 N N . ASP A 1 126 ? 3.146 8.131 -14.788 1.00 72.31 126 ASP A N 1
ATOM 1002 C CA . ASP A 1 126 ? 4.138 7.323 -15.472 1.00 72.31 126 ASP A CA 1
ATOM 1003 C C . ASP A 1 126 ? 3.575 6.564 -16.685 1.00 72.31 126 ASP A C 1
ATOM 1005 O O . ASP A 1 126 ? 3.056 5.448 -16.600 1.00 72.31 12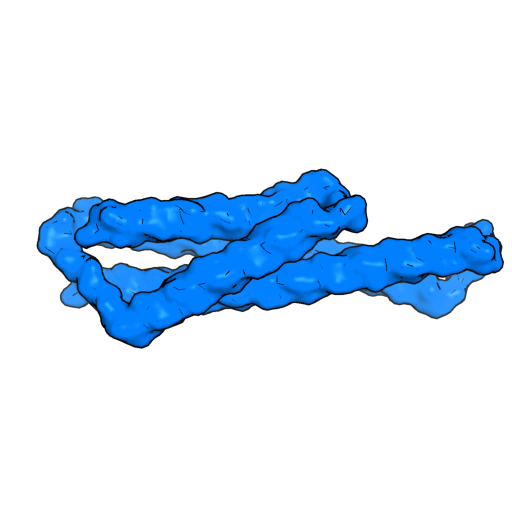6 ASP A O 1
ATOM 1009 N N . LYS A 1 127 ? 3.756 7.161 -17.870 1.00 68.56 127 LYS A N 1
ATOM 1010 C CA . LYS A 1 127 ? 3.424 6.551 -19.172 1.00 68.56 127 LYS A CA 1
ATOM 1011 C C . LYS A 1 127 ? 4.264 5.307 -19.492 1.00 68.56 127 LYS A C 1
ATOM 1013 O O . LYS A 1 127 ? 4.031 4.661 -20.517 1.00 68.56 127 LYS A O 1
ATOM 1018 N N . MET A 1 128 ? 5.279 4.995 -18.685 1.00 65.75 128 MET A N 1
ATOM 1019 C CA . MET A 1 128 ? 6.188 3.886 -18.937 1.00 65.75 128 MET A CA 1
ATOM 1020 C C . MET A 1 128 ? 5.719 2.557 -18.348 1.00 65.75 128 MET A C 1
ATOM 1022 O O . MET A 1 128 ? 6.188 1.524 -18.832 1.00 65.75 128 MET A O 1
ATOM 1026 N N . LEU A 1 129 ? 4.775 2.573 -17.400 1.00 66.94 129 LEU A N 1
ATOM 1027 C CA . LEU A 1 129 ? 4.225 1.382 -16.748 1.00 66.94 129 LEU A CA 1
ATOM 1028 C C . LEU A 1 129 ? 3.261 0.612 -17.666 1.00 66.94 129 LEU A C 1
ATOM 1030 O O . LEU A 1 129 ? 2.367 1.185 -18.293 1.00 66.94 129 LEU A O 1
ATOM 1034 N N . ALA A 1 130 ? 3.406 -0.715 -17.730 1.00 67.44 130 ALA A N 1
ATOM 1035 C CA . ALA A 1 130 ? 2.479 -1.556 -18.480 1.00 67.44 130 ALA A CA 1
ATOM 1036 C C . ALA A 1 130 ? 1.176 -1.791 -17.694 1.00 67.44 130 ALA A C 1
ATOM 1038 O O . ALA A 1 130 ? 1.161 -1.856 -16.466 1.00 67.44 130 ALA A O 1
ATOM 1039 N N . ARG A 1 131 ? 0.060 -2.004 -18.410 1.00 66.81 131 ARG A N 1
ATOM 1040 C CA . ARG A 1 131 ? -1.278 -2.208 -17.810 1.00 66.81 131 ARG A CA 1
ATOM 1041 C C . ARG A 1 131 ? -1.345 -3.328 -16.766 1.00 66.81 131 ARG A C 1
ATOM 1043 O O . ARG A 1 131 ? -2.172 -3.249 -15.863 1.00 66.81 131 ARG A O 1
ATOM 1050 N N . ARG A 1 132 ? -0.513 -4.364 -16.900 1.00 66.31 132 ARG A N 1
ATOM 1051 C CA . ARG A 1 132 ? -0.461 -5.488 -15.953 1.00 66.31 132 ARG A CA 1
ATOM 1052 C C . ARG A 1 132 ? 0.131 -5.074 -14.602 1.00 66.31 132 ARG A C 1
ATOM 1054 O O . ARG A 1 132 ? -0.451 -5.412 -13.582 1.00 66.31 132 ARG A O 1
ATOM 1061 N N . ASP A 1 133 ? 1.199 -4.278 -14.608 1.00 66.19 133 ASP A N 1
ATOM 1062 C CA . ASP A 1 133 ? 1.892 -3.830 -13.396 1.00 66.19 133 ASP A CA 1
ATOM 1063 C C . ASP A 1 133 ? 1.022 -2.797 -12.652 1.00 66.19 133 ASP A C 1
ATOM 1065 O O . ASP A 1 133 ? 0.904 -2.818 -11.430 1.00 66.19 133 ASP A O 1
ATOM 1069 N N . LEU A 1 134 ? 0.259 -1.989 -13.404 1.00 68.00 134 LEU A N 1
ATOM 1070 C CA . LEU A 1 134 ? -0.766 -1.089 -12.860 1.00 68.00 134 LEU A CA 1
ATOM 1071 C C . LEU A 1 134 ? -1.866 -1.813 -12.063 1.00 68.00 134 LEU A C 1
ATOM 1073 O O . LEU A 1 134 ? -2.501 -1.189 -11.214 1.00 68.00 134 LEU A O 1
ATOM 1077 N N . ARG A 1 135 ? -2.139 -3.098 -12.331 1.00 70.75 135 ARG A N 1
ATOM 1078 C CA . ARG A 1 135 ? -3.181 -3.851 -11.615 1.00 70.75 135 ARG A CA 1
ATOM 1079 C C . ARG A 1 135 ? -2.770 -4.134 -10.173 1.00 70.75 135 ARG A C 1
ATOM 1081 O O . ARG A 1 135 ? -3.572 -3.902 -9.274 1.00 70.75 135 ARG A O 1
ATOM 1088 N N . ASP A 1 136 ? -1.540 -4.595 -9.968 1.00 68.56 136 ASP A N 1
ATOM 1089 C CA . ASP A 1 136 ? -1.039 -4.948 -8.638 1.00 68.56 136 ASP A CA 1
ATOM 1090 C C . ASP A 1 136 ? -0.780 -3.692 -7.789 1.00 68.56 136 ASP A C 1
ATOM 1092 O O . ASP A 1 136 ? -0.987 -3.708 -6.579 1.00 68.56 136 ASP A O 1
ATOM 1096 N N . PHE A 1 137 ? -0.441 -2.561 -8.416 1.00 72.31 137 PHE A N 1
ATOM 1097 C CA . PHE A 1 137 ? -0.351 -1.274 -7.720 1.00 72.31 137 PHE A CA 1
ATOM 1098 C C . PHE A 1 137 ? -1.717 -0.708 -7.308 1.00 72.31 137 PHE A C 1
ATOM 1100 O O . PHE A 1 137 ? -1.854 -0.199 -6.198 1.00 72.31 137 PHE A O 1
ATOM 1107 N N . ARG A 1 138 ? -2.756 -0.859 -8.143 1.00 76.75 138 ARG A N 1
ATOM 1108 C CA . ARG A 1 138 ? -4.133 -0.443 -7.797 1.00 76.75 138 ARG A CA 1
ATOM 1109 C C . ARG A 1 138 ? -4.712 -1.212 -6.613 1.00 76.75 138 ARG A C 1
ATOM 1111 O O . ARG A 1 138 ? -5.558 -0.687 -5.894 1.00 76.75 138 ARG A O 1
ATOM 1118 N N . GLU A 1 139 ? -4.275 -2.450 -6.422 1.00 78.19 139 GLU A N 1
ATOM 1119 C CA . GLU A 1 139 ? -4.699 -3.296 -5.310 1.00 78.19 139 GLU A CA 1
ATOM 1120 C C . GLU A 1 139 ? -4.330 -2.675 -3.950 1.00 78.19 139 GLU A C 1
ATOM 1122 O O . GLU A 1 139 ? -5.136 -2.707 -3.019 1.00 78.19 139 GLU A O 1
ATOM 1127 N N . ILE A 1 140 ? -3.167 -2.016 -3.855 1.00 77.00 140 ILE A N 1
ATOM 1128 C CA . ILE A 1 140 ? -2.741 -1.287 -2.650 1.00 77.00 140 ILE A CA 1
ATOM 1129 C C . ILE A 1 140 ? -3.713 -0.138 -2.341 1.00 77.00 140 ILE A C 1
ATOM 1131 O O . ILE A 1 140 ? -4.183 -0.012 -1.207 1.00 77.00 140 ILE A O 1
ATOM 1135 N N . SER A 1 141 ? -4.067 0.666 -3.348 1.00 78.62 141 SER A N 1
ATOM 1136 C CA . SER A 1 141 ? -4.977 1.811 -3.195 1.00 78.62 141 SER A CA 1
ATOM 1137 C C . SER A 1 141 ? -6.394 1.369 -2.798 1.00 78.62 141 SER A C 1
ATOM 1139 O O . SER A 1 141 ? -7.062 2.046 -2.012 1.00 78.62 141 SER A O 1
ATOM 1141 N N . ILE A 1 142 ? -6.849 0.201 -3.272 1.00 84.06 142 ILE A N 1
ATOM 1142 C CA . ILE A 1 142 ? -8.133 -0.403 -2.873 1.00 84.06 142 ILE A CA 1
ATOM 1143 C C . ILE A 1 142 ? -8.111 -0.813 -1.399 1.00 84.06 142 ILE A C 1
ATOM 1145 O O . ILE A 1 142 ? -9.029 -0.457 -0.660 1.00 84.06 142 ILE A O 1
ATOM 1149 N N . ILE A 1 143 ? -7.075 -1.537 -0.963 1.00 80.62 143 ILE A N 1
ATOM 1150 C CA . ILE A 1 143 ? -6.938 -1.987 0.432 1.00 80.62 143 ILE A CA 1
ATOM 1151 C C . ILE A 1 143 ? -6.951 -0.787 1.381 1.00 80.62 143 ILE A C 1
ATOM 1153 O O . ILE A 1 143 ? -7.639 -0.807 2.402 1.00 80.62 143 ILE A O 1
ATOM 1157 N N . PHE A 1 144 ? -6.245 0.286 1.026 1.00 79.25 144 PHE A N 1
ATOM 1158 C CA . PHE A 1 144 ? -6.253 1.493 1.840 1.00 79.25 144 PHE A CA 1
ATOM 1159 C C . PHE A 1 144 ? -7.604 2.206 1.847 1.00 79.25 144 PHE A C 1
ATOM 1161 O O . PHE A 1 144 ? -8.057 2.635 2.903 1.00 79.25 144 PHE A O 1
ATOM 1168 N N . SER A 1 145 ? -8.273 2.303 0.698 1.00 82.00 145 SER A N 1
ATOM 1169 C CA . SER A 1 145 ? -9.608 2.908 0.619 1.00 82.00 145 SER A CA 1
ATOM 1170 C C . SER A 1 145 ? -10.615 2.153 1.498 1.00 82.00 145 SER A C 1
ATOM 1172 O O . SER A 1 145 ? -11.446 2.767 2.164 1.00 82.00 145 SER A O 1
ATOM 1174 N N . GLN A 1 146 ? -10.509 0.819 1.547 1.00 82.06 146 GLN A N 1
ATOM 1175 C CA . GLN A 1 146 ? -11.305 -0.029 2.438 1.00 82.06 146 GLN A CA 1
ATOM 1176 C C . GLN A 1 146 ? -10.973 0.215 3.911 1.00 82.06 146 GLN A C 1
ATOM 1178 O O . GLN A 1 146 ? -11.889 0.338 4.717 1.00 82.06 146 GLN A O 1
ATOM 1183 N N . LEU A 1 147 ? -9.691 0.345 4.261 1.00 80.88 147 LEU A N 1
ATOM 1184 C CA . LEU A 1 147 ? -9.277 0.706 5.616 1.00 80.88 147 LEU A CA 1
ATOM 1185 C C . LEU A 1 147 ? -9.808 2.086 6.025 1.00 80.88 147 LEU A C 1
ATOM 1187 O O . LEU A 1 147 ? -10.346 2.230 7.115 1.00 80.88 147 LEU A O 1
ATOM 1191 N N . GLU A 1 148 ? -9.666 3.103 5.172 1.00 79.06 148 GLU A N 1
ATOM 1192 C CA . GLU A 1 148 ? -10.140 4.459 5.465 1.00 79.06 148 GLU A CA 1
ATOM 1193 C C . GLU A 1 148 ? -11.659 4.484 5.655 1.00 79.06 148 GLU A C 1
ATOM 1195 O O . GLU A 1 148 ? -12.156 5.144 6.565 1.00 79.06 148 GLU A O 1
ATOM 1200 N N . HIS A 1 149 ? -12.397 3.749 4.824 1.00 81.56 149 HIS A N 1
ATOM 1201 C CA . HIS A 1 149 ? -13.836 3.586 4.981 1.00 81.56 149 HIS A CA 1
ATOM 1202 C C . HIS A 1 149 ? -14.188 2.895 6.305 1.00 81.56 149 HIS A C 1
ATOM 1204 O O . HIS A 1 149 ? -15.002 3.409 7.071 1.00 81.56 149 HIS A O 1
ATOM 1210 N N . ASP A 1 150 ? -13.538 1.771 6.612 1.00 72.75 150 ASP A N 1
ATOM 1211 C CA . ASP A 1 150 ? -13.777 1.021 7.845 1.00 72.75 150 ASP A CA 1
ATOM 1212 C C . ASP A 1 150 ? -13.437 1.845 9.093 1.00 72.75 150 ASP A C 1
ATOM 1214 O O . ASP A 1 150 ? -14.111 1.686 10.109 1.00 72.75 150 ASP A O 1
ATOM 1218 N N . LEU A 1 151 ? -12.444 2.740 9.003 1.00 71.50 151 LEU A N 1
ATOM 1219 C CA . LEU A 1 151 ? -12.076 3.675 10.066 1.00 71.50 151 LEU A CA 1
ATOM 1220 C C . LEU A 1 151 ? -13.028 4.869 10.207 1.00 71.50 151 LEU A C 1
ATOM 1222 O O . LEU A 1 151 ? -13.145 5.405 11.301 1.00 71.50 151 LEU A O 1
ATOM 1226 N N . LYS A 1 152 ? -13.689 5.307 9.128 1.00 70.88 152 LYS A N 1
ATOM 1227 C CA . LYS A 1 152 ? -14.721 6.365 9.170 1.00 70.88 152 LYS A CA 1
ATOM 1228 C C . LYS A 1 152 ? -16.044 5.875 9.757 1.00 70.88 152 LYS A C 1
ATOM 1230 O O . LYS A 1 152 ? -16.824 6.682 10.242 1.00 70.88 152 LYS A O 1
ATOM 1235 N N . LEU A 1 153 ? -16.306 4.571 9.670 1.00 62.50 153 LEU A N 1
ATOM 1236 C CA . LEU A 1 153 ? -17.464 3.907 10.276 1.00 62.50 153 LEU A CA 1
ATOM 1237 C C . LEU A 1 153 ? -17.241 3.537 11.757 1.00 62.50 153 LEU A C 1
ATOM 1239 O O . LEU A 1 153 ? -17.957 2.678 12.287 1.00 62.50 153 LEU A O 1
ATOM 1243 N N . LEU A 1 154 ? -16.200 4.079 12.389 1.00 56.88 154 LEU A N 1
ATOM 1244 C CA . LEU A 1 154 ? -15.878 3.941 13.813 1.00 56.88 154 LEU A CA 1
ATOM 1245 C C . LEU A 1 154 ? -16.142 5.258 14.531 1.00 56.88 154 LEU A C 1
ATOM 1247 O O . LEU A 1 154 ? -16.562 5.170 15.703 1.00 56.88 154 LEU A O 1
#